Protein AF-A0A2V8DZA9-F1 (afdb_monomer_lite)

Sequence (124 aa):
EACGTSGQKVVLNGGLNLSVLDGWWAEAYDGLNGFAIGGGDTHTSTALHDLRDGEALLCALRDTVIPLYYERDRDGLPRKWIARMKRAIRTLGWRFSAARMVKDYVLNAYIPAAGGTSSDASRF

Foldseek 3Di:
DAAPVVQLVQLQVLDADEEALDHPNVVQDDPQQHHHQDDNDDDPDPVVVVVSSVVSSVCRVVVPVVCLVCDADPVRDSVSSSSNSVVNCVRRVVVSDPVVVVVCCVQPPVCVVVVNDNPDPPPD

Structure (mmCIF, N/CA/C/O backbone):
data_AF-A0A2V8DZA9-F1
#
_entry.id   AF-A0A2V8DZA9-F1
#
loop_
_atom_site.group_PDB
_atom_site.id
_atom_site.type_symbol
_atom_site.label_atom_id
_atom_site.label_alt_id
_atom_site.label_comp_id
_atom_site.label_asym_id
_atom_site.label_entity_id
_atom_site.label_seq_id
_atom_site.pdbx_PDB_ins_code
_atom_site.Cartn_x
_atom_site.Cartn_y
_atom_site.Cartn_z
_atom_site.occupancy
_atom_site.B_iso_or_equiv
_atom_site.auth_seq_id
_atom_site.auth_comp_id
_atom_site.auth_asym_id
_atom_site.auth_atom_id
_atom_site.pdbx_PDB_model_num
ATOM 1 N N . GLU A 1 1 ? 8.987 7.883 -4.603 1.00 45.41 1 GLU A N 1
ATOM 2 C CA . GLU A 1 1 ? 9.799 6.658 -4.795 1.00 45.41 1 GLU A CA 1
ATOM 3 C C . GLU A 1 1 ? 9.497 6.073 -6.172 1.00 45.41 1 GLU A C 1
ATOM 5 O O . GLU A 1 1 ? 8.335 5.987 -6.521 1.00 45.41 1 GLU A O 1
ATOM 10 N N . ALA A 1 2 ? 10.488 5.675 -6.979 1.00 49.38 2 ALA A N 1
ATOM 11 C CA . ALA A 1 2 ? 10.212 5.256 -8.363 1.00 49.38 2 ALA A CA 1
ATOM 12 C C . ALA A 1 2 ? 9.594 3.843 -8.513 1.00 49.38 2 ALA A C 1
ATOM 14 O O . ALA A 1 2 ? 8.879 3.608 -9.477 1.00 49.38 2 ALA A O 1
ATOM 15 N N . CYS A 1 3 ? 9.853 2.881 -7.609 1.00 58.59 3 CYS A N 1
ATOM 16 C CA . CYS A 1 3 ? 9.328 1.503 -7.764 1.00 58.59 3 CYS A CA 1
ATOM 17 C C . CYS A 1 3 ? 9.172 0.693 -6.457 1.00 58.59 3 CYS A C 1
ATOM 19 O O . CYS A 1 3 ? 8.387 -0.251 -6.432 1.00 58.59 3 CYS A O 1
ATOM 21 N N . GLY A 1 4 ? 9.863 1.040 -5.361 1.00 59.31 4 GLY A N 1
ATOM 22 C CA . GLY A 1 4 ? 9.576 0.496 -4.020 1.00 59.31 4 GLY A CA 1
ATOM 23 C C . GLY A 1 4 ? 9.391 -1.019 -3.925 1.00 59.31 4 GLY A C 1
ATOM 24 O O . GLY A 1 4 ? 8.400 -1.504 -3.385 1.00 59.31 4 GLY A O 1
ATOM 25 N N . THR A 1 5 ? 10.343 -1.796 -4.452 1.00 64.31 5 THR A N 1
ATOM 26 C CA . THR A 1 5 ? 10.244 -3.272 -4.517 1.00 64.31 5 THR A CA 1
ATOM 27 C C . THR A 1 5 ? 10.127 -3.960 -3.151 1.00 64.31 5 THR A C 1
ATOM 29 O O . THR A 1 5 ? 9.597 -5.067 -3.048 1.00 64.31 5 THR A O 1
ATOM 32 N N . SER A 1 6 ? 10.586 -3.321 -2.071 1.00 63.69 6 SER A N 1
ATOM 33 C CA . SER A 1 6 ? 10.407 -3.810 -0.698 1.00 63.69 6 SER A CA 1
ATOM 34 C C . SER A 1 6 ? 8.925 -3.880 -0.312 1.00 63.69 6 SER A C 1
ATOM 36 O O . SER A 1 6 ? 8.494 -4.885 0.256 1.00 63.69 6 SER A O 1
ATOM 38 N N . GLY A 1 7 ? 8.130 -2.882 -0.711 1.00 63.03 7 GLY A N 1
ATOM 39 C CA . GLY A 1 7 ? 6.679 -2.845 -0.512 1.00 63.03 7 GLY A CA 1
ATOM 40 C C . GLY A 1 7 ? 5.922 -3.919 -1.301 1.00 63.03 7 GLY A C 1
ATOM 41 O O . GLY A 1 7 ? 4.806 -4.282 -0.937 1.00 63.03 7 GLY A O 1
ATOM 42 N N . GLN A 1 8 ? 6.534 -4.495 -2.339 1.00 75.38 8 GLN A N 1
ATOM 43 C CA . GLN A 1 8 ? 5.953 -5.597 -3.115 1.00 75.38 8 GLN A CA 1
ATOM 44 C C . GLN A 1 8 ? 6.133 -6.947 -2.399 1.00 75.38 8 GLN A C 1
ATOM 46 O O . GLN A 1 8 ? 5.239 -7.794 -2.430 1.00 75.38 8 GLN A O 1
ATOM 51 N N . LYS A 1 9 ? 7.253 -7.140 -1.684 1.00 78.81 9 LYS A N 1
ATOM 52 C CA . LYS A 1 9 ? 7.534 -8.378 -0.929 1.00 78.81 9 LYS A CA 1
ATOM 53 C C . LYS A 1 9 ? 6.554 -8.592 0.222 1.00 78.81 9 LYS A C 1
ATOM 55 O O . LYS A 1 9 ? 6.173 -9.729 0.506 1.00 78.81 9 LYS A O 1
ATOM 60 N N . VAL A 1 10 ? 6.145 -7.508 0.885 1.00 82.12 10 VAL A N 1
ATOM 61 C CA . VAL A 1 10 ? 5.264 -7.589 2.058 1.00 82.12 10 VAL A CA 1
ATOM 62 C C . VAL A 1 10 ? 3.885 -8.147 1.696 1.00 82.12 10 VAL A C 1
ATOM 64 O O . VAL A 1 10 ? 3.293 -8.881 2.484 1.00 82.12 10 VAL A O 1
ATOM 67 N N . VAL A 1 11 ? 3.413 -7.883 0.472 1.00 84.81 11 VAL A N 1
ATOM 68 C CA . VAL A 1 11 ? 2.068 -8.265 0.033 1.00 84.81 11 VAL A CA 1
ATOM 69 C C . VAL A 1 11 ? 1.889 -9.778 0.000 1.00 84.81 11 VAL A C 1
ATOM 71 O O . VAL A 1 11 ? 0.891 -10.289 0.503 1.00 84.81 11 VAL A O 1
ATOM 74 N N . LEU A 1 12 ? 2.867 -10.514 -0.537 1.00 83.69 12 LEU A N 1
ATOM 75 C CA . LEU A 1 12 ? 2.801 -11.979 -0.611 1.00 83.69 12 LEU A CA 1
ATOM 76 C C . LEU A 1 12 ? 2.859 -12.648 0.770 1.00 83.69 12 LEU A C 1
ATOM 78 O O . LEU A 1 12 ? 2.431 -13.788 0.911 1.00 83.69 12 LEU A O 1
ATOM 82 N N . ASN A 1 13 ? 3.325 -11.925 1.791 1.00 86.75 13 ASN A N 1
ATOM 83 C CA . ASN A 1 13 ? 3.356 -12.375 3.181 1.00 86.75 13 ASN A CA 1
ATOM 84 C C . ASN A 1 13 ? 2.115 -11.927 3.979 1.00 86.75 13 ASN A C 1
ATOM 86 O O . ASN A 1 13 ? 2.090 -12.042 5.201 1.00 86.75 13 ASN A O 1
ATOM 90 N N . GLY A 1 14 ? 1.086 -11.394 3.308 1.00 86.94 14 GLY A N 1
ATOM 91 C CA . GLY A 1 14 ? -0.136 -10.903 3.952 1.00 86.94 14 GLY A CA 1
ATOM 92 C C . GLY A 1 14 ? 0.019 -9.547 4.645 1.00 86.94 14 GLY A C 1
ATOM 93 O O . GLY A 1 14 ? -0.896 -9.106 5.338 1.00 86.94 14 GLY A O 1
ATOM 94 N N . GLY A 1 15 ? 1.143 -8.855 4.459 1.00 90.81 15 GLY A N 1
ATOM 95 C CA . GLY A 1 15 ? 1.286 -7.482 4.922 1.00 90.81 15 GLY A CA 1
ATOM 96 C C . GLY A 1 15 ? 0.471 -6.510 4.074 1.00 90.81 15 GLY A C 1
ATOM 97 O O . GLY A 1 15 ? 0.301 -6.692 2.867 1.00 90.81 15 GLY A O 1
ATOM 98 N N . LEU A 1 16 ? -0.023 -5.456 4.719 1.00 92.88 16 LEU A N 1
ATOM 99 C CA . LEU A 1 16 ? -0.720 -4.351 4.070 1.00 92.88 16 LEU A CA 1
ATOM 100 C C . LEU A 1 16 ? 0.176 -3.118 4.084 1.00 92.88 16 LEU A C 1
ATOM 102 O O . LEU A 1 16 ? 0.701 -2.752 5.133 1.00 92.88 16 LEU A O 1
ATOM 106 N N . ASN A 1 17 ? 0.320 -2.467 2.931 1.00 92.75 17 ASN A N 1
ATOM 107 C CA . ASN A 1 17 ? 1.042 -1.202 2.838 1.00 92.75 17 ASN A CA 1
ATOM 108 C C . ASN A 1 17 ? 0.206 -0.062 3.434 1.00 92.75 17 ASN A C 1
ATOM 110 O O . ASN A 1 17 ? -1.011 -0.039 3.258 1.00 92.75 17 ASN A O 1
ATOM 114 N N . LEU A 1 18 ? 0.865 0.882 4.103 1.00 92.88 18 LEU A N 1
ATOM 115 C CA . LEU A 1 18 ? 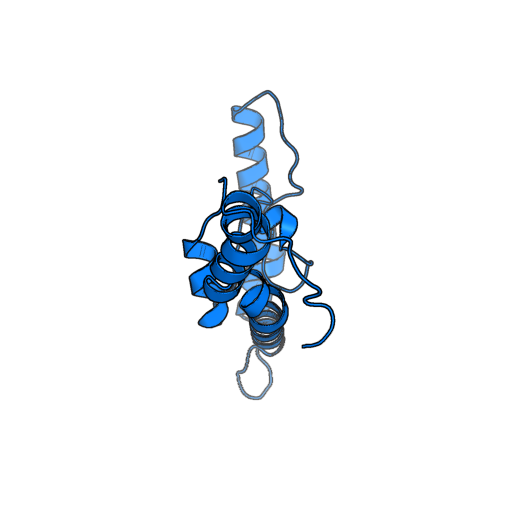0.353 2.205 4.462 1.00 92.88 18 LEU A CA 1
ATOM 116 C C . LEU A 1 18 ? 1.374 3.208 3.928 1.00 92.88 18 LEU A C 1
ATOM 118 O O . LEU A 1 18 ? 2.485 3.274 4.444 1.00 92.88 18 LEU A O 1
ATOM 122 N N . SER A 1 19 ? 1.028 3.915 2.857 1.00 90.19 19 SER A N 1
ATOM 123 C CA . SER A 1 19 ? 1.968 4.786 2.147 1.00 90.19 19 SER A CA 1
ATOM 124 C C . SER A 1 19 ? 1.245 5.954 1.489 1.00 90.19 19 SER A C 1
ATOM 126 O O . SER A 1 19 ? 0.056 5.862 1.187 1.00 90.19 19 SER A O 1
ATOM 128 N N . VAL A 1 20 ? 1.977 7.032 1.223 1.00 87.44 20 VAL A N 1
ATOM 129 C CA . VAL A 1 20 ? 1.550 8.088 0.296 1.00 87.44 20 VAL A CA 1
ATOM 130 C C . VAL A 1 20 ? 1.349 7.519 -1.113 1.00 87.44 20 VAL A C 1
ATOM 132 O O . VAL A 1 20 ? 1.969 6.512 -1.479 1.00 87.44 20 VAL A O 1
ATOM 135 N N . LEU A 1 21 ? 0.469 8.150 -1.894 1.00 84.12 21 LEU A N 1
ATOM 136 C CA . LEU A 1 21 ? 0.179 7.790 -3.287 1.00 84.12 21 LEU A CA 1
ATOM 137 C C . LEU A 1 21 ? 1.281 8.295 -4.225 1.00 84.12 21 LEU A C 1
ATOM 139 O O . LEU A 1 21 ? 1.068 9.195 -5.029 1.00 84.12 21 LEU A O 1
ATOM 143 N N . ASP A 1 22 ? 2.459 7.691 -4.114 1.00 79.50 22 ASP A N 1
ATOM 144 C CA . ASP A 1 22 ? 3.608 7.979 -4.967 1.00 79.50 22 ASP A CA 1
ATOM 145 C C . ASP A 1 22 ? 4.174 6.681 -5.572 1.00 79.50 22 ASP A C 1
ATOM 147 O O . ASP A 1 22 ? 4.032 5.585 -5.014 1.00 79.50 22 ASP A O 1
ATOM 151 N N . GLY A 1 23 ? 4.793 6.798 -6.746 1.00 81.81 23 GLY A N 1
ATOM 152 C CA . GLY A 1 23 ? 5.383 5.687 -7.486 1.00 81.81 23 GLY A CA 1
ATOM 153 C C . GLY A 1 23 ? 4.411 4.550 -7.786 1.00 81.81 23 GLY A C 1
ATOM 154 O O . GLY A 1 23 ? 3.257 4.754 -8.158 1.00 81.81 23 GLY A O 1
ATOM 155 N N . TRP A 1 24 ? 4.881 3.318 -7.567 1.00 83.00 24 TRP A N 1
ATOM 156 C CA . TRP A 1 24 ? 4.100 2.108 -7.827 1.00 83.00 24 TRP A CA 1
ATOM 157 C C . TRP A 1 24 ? 2.802 2.048 -7.013 1.00 83.00 24 TRP A C 1
ATOM 159 O O . TRP A 1 24 ? 1.834 1.436 -7.461 1.00 83.00 24 TRP A O 1
ATOM 169 N N . TRP A 1 25 ? 2.767 2.661 -5.823 1.00 85.62 25 TRP A N 1
ATOM 170 C CA . TRP A 1 25 ? 1.593 2.605 -4.957 1.00 85.62 25 TRP A CA 1
ATOM 171 C C . TRP A 1 25 ? 0.441 3.439 -5.517 1.00 85.62 25 TRP A C 1
ATOM 173 O O . TRP A 1 25 ? -0.702 2.987 -5.462 1.00 85.62 25 TRP A O 1
ATOM 183 N N . ALA A 1 26 ? 0.737 4.579 -6.152 1.00 83.25 26 ALA A N 1
ATOM 184 C CA . ALA A 1 26 ? -0.255 5.380 -6.871 1.00 83.25 26 ALA A CA 1
ATOM 185 C C . ALA A 1 26 ? -0.948 4.581 -7.992 1.00 83.25 26 ALA A C 1
ATOM 187 O O . ALA A 1 26 ? -2.150 4.711 -8.202 1.00 83.25 26 ALA A O 1
ATOM 188 N N . GLU A 1 27 ? -0.212 3.703 -8.680 1.00 81.75 27 GLU A N 1
ATOM 189 C CA . GLU A 1 27 ? -0.746 2.862 -9.763 1.00 81.75 27 GLU A CA 1
ATOM 190 C C . GLU A 1 27 ? -1.437 1.577 -9.279 1.00 81.75 27 GLU A C 1
ATOM 192 O O . GLU A 1 27 ? -2.192 0.930 -10.020 1.00 81.75 27 GLU A O 1
ATOM 197 N N . ALA A 1 28 ? -1.088 1.131 -8.074 1.00 85.50 28 ALA A N 1
ATOM 198 C CA . ALA A 1 28 ? -1.457 -0.168 -7.533 1.00 85.50 28 ALA A CA 1
ATOM 199 C C . ALA A 1 28 ? -2.633 -0.103 -6.559 1.00 85.50 28 ALA A C 1
ATOM 201 O O . ALA A 1 28 ? -3.349 -1.098 -6.412 1.00 85.50 28 ALA A O 1
ATOM 202 N N . TYR A 1 29 ? -2.813 1.024 -5.872 1.00 90.81 29 TYR A N 1
ATOM 203 C CA . TYR A 1 29 ? -3.826 1.184 -4.842 1.00 90.81 29 TYR A CA 1
ATOM 204 C C . TYR A 1 29 ? -5.245 1.182 -5.427 1.00 90.81 29 TYR A C 1
ATOM 206 O O . TYR A 1 29 ? -5.537 1.894 -6.382 1.00 90.81 29 TYR A O 1
ATOM 214 N N . ASP A 1 30 ? -6.145 0.386 -4.841 1.00 91.44 30 ASP A N 1
ATOM 215 C CA . ASP A 1 30 ? -7.536 0.245 -5.305 1.00 91.44 30 ASP A CA 1
ATOM 216 C C . ASP A 1 30 ? -8.588 0.614 -4.245 1.00 91.44 30 ASP A C 1
ATOM 218 O O . ASP A 1 30 ? -9.762 0.262 -4.372 1.00 91.44 30 ASP A O 1
ATOM 222 N N . GLY A 1 31 ? -8.171 1.270 -3.157 1.00 91.25 31 GLY A N 1
ATOM 223 C CA . GLY A 1 31 ? -9.046 1.602 -2.028 1.00 91.25 31 GLY A CA 1
ATOM 224 C C . GLY A 1 31 ? -9.202 0.478 -0.999 1.00 91.25 31 GLY A C 1
ATOM 225 O O . GLY A 1 31 ? -9.621 0.718 0.134 1.00 91.25 31 GLY A O 1
ATOM 226 N N . LEU A 1 32 ? -8.869 -0.765 -1.353 1.00 93.31 32 LEU A N 1
ATOM 227 C CA . LEU A 1 32 ? -9.199 -1.953 -0.562 1.00 93.31 32 LEU A CA 1
ATOM 228 C C . LEU A 1 32 ? -8.035 -2.954 -0.442 1.00 93.31 32 LEU A C 1
ATOM 230 O O . LEU A 1 32 ? -8.192 -3.984 0.209 1.00 93.31 32 LEU A O 1
ATOM 234 N N . ASN A 1 33 ? -6.880 -2.683 -1.042 1.00 92.69 33 ASN A N 1
ATOM 235 C CA . ASN A 1 33 ? -5.690 -3.542 -1.039 1.00 92.69 33 ASN A CA 1
ATOM 236 C C . ASN A 1 33 ? -4.521 -2.999 -0.190 1.00 92.69 33 ASN A C 1
ATOM 238 O O . ASN 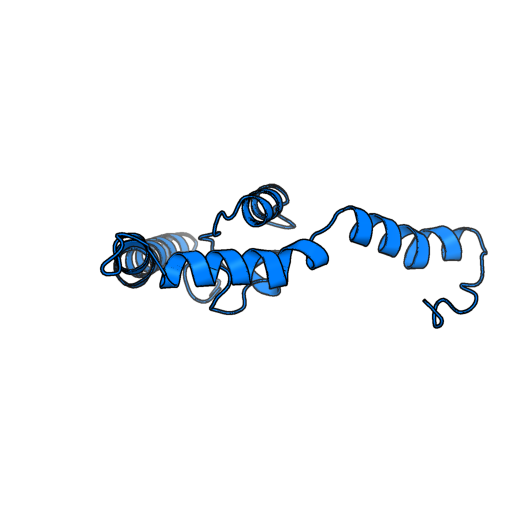A 1 33 ? -3.417 -3.534 -0.247 1.00 92.69 33 ASN A O 1
ATOM 242 N N . GLY A 1 34 ? -4.759 -1.958 0.608 1.00 93.69 34 GLY A N 1
ATOM 243 C CA . GLY A 1 34 ? -3.781 -1.308 1.487 1.00 93.69 34 GLY A CA 1
ATOM 244 C C . GLY A 1 34 ? -4.278 0.073 1.904 1.00 93.69 34 GLY A C 1
ATOM 245 O O . GLY A 1 34 ? -5.443 0.390 1.711 1.00 93.69 34 GLY A O 1
ATOM 246 N N . PHE A 1 35 ? -3.472 0.902 2.534 1.00 94.62 35 PHE A N 1
ATOM 247 C CA . PHE A 1 35 ? -3.893 2.204 3.044 1.00 94.62 35 PHE A CA 1
ATOM 248 C C . PHE A 1 35 ? -3.115 3.310 2.335 1.00 94.62 35 PHE A C 1
ATOM 250 O O . PHE A 1 35 ? -1.917 3.173 2.079 1.00 94.62 35 PHE A O 1
ATOM 257 N N . ALA A 1 36 ? -3.814 4.390 2.012 1.00 92.81 36 ALA A N 1
ATOM 258 C CA . ALA A 1 36 ? -3.225 5.584 1.432 1.00 92.81 36 ALA A CA 1
ATOM 259 C C . ALA A 1 36 ? -3.121 6.679 2.495 1.00 92.81 36 ALA A C 1
ATOM 261 O O . ALA A 1 36 ? -4.043 6.855 3.295 1.00 92.81 36 ALA A O 1
ATOM 262 N N . ILE A 1 37 ? -2.001 7.394 2.493 1.00 90.44 37 ILE A N 1
ATOM 263 C CA . ILE A 1 37 ? -1.808 8.624 3.258 1.00 90.44 37 ILE A CA 1
ATOM 264 C C . ILE A 1 37 ? -2.082 9.787 2.304 1.00 90.44 37 ILE A C 1
ATOM 266 O O . ILE A 1 37 ? -1.390 9.934 1.297 1.00 90.44 37 ILE A O 1
ATOM 270 N N . GLY A 1 38 ? -3.099 10.588 2.618 1.00 85.00 38 GLY A N 1
ATOM 271 C CA . GLY A 1 38 ? -3.470 11.762 1.826 1.00 85.00 38 GLY A CA 1
ATOM 272 C C . GLY A 1 38 ? -4.052 11.435 0.444 1.00 85.00 38 GLY A C 1
ATOM 273 O O . GLY A 1 38 ? -4.355 10.284 0.125 1.00 85.00 38 GLY A O 1
ATOM 274 N N . GLY A 1 39 ? -4.248 12.485 -0.362 1.00 76.88 39 GLY A N 1
ATOM 275 C CA . GLY A 1 39 ? -4.825 12.414 -1.713 1.00 76.88 39 GLY A CA 1
ATOM 276 C C .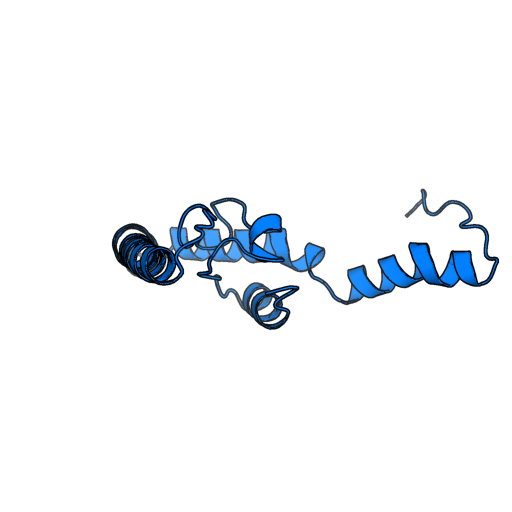 GLY A 1 39 ? -3.809 12.431 -2.861 1.00 76.88 39 GLY A C 1
ATOM 277 O O . GLY A 1 39 ? -4.215 12.332 -4.013 1.00 76.88 39 GLY A O 1
ATOM 278 N N . GLY A 1 40 ? -2.508 12.542 -2.565 1.00 71.00 40 GLY A N 1
ATOM 279 C CA . GLY A 1 40 ? -1.461 12.723 -3.581 1.00 71.00 40 GLY A CA 1
ATOM 280 C C . GLY A 1 40 ? -1.271 14.176 -4.043 1.00 71.00 40 GLY A C 1
ATOM 281 O O . GLY A 1 40 ? -0.688 14.409 -5.098 1.00 71.00 40 GLY A O 1
ATOM 282 N N . ASP A 1 41 ? -1.762 15.155 -3.279 1.00 69.62 41 ASP A N 1
ATOM 283 C CA . ASP A 1 41 ? -1.620 16.576 -3.604 1.00 69.62 41 ASP A CA 1
ATOM 284 C C . ASP A 1 41 ? -0.187 17.069 -3.365 1.00 69.62 41 ASP A C 1
ATOM 286 O O . ASP A 1 41 ? 0.278 17.133 -2.231 1.00 69.62 41 ASP A O 1
ATOM 290 N N . THR A 1 42 ? 0.498 17.510 -4.419 1.00 65.56 42 THR A N 1
ATOM 291 C CA . THR A 1 42 ? 1.812 18.162 -4.302 1.00 65.56 42 THR A CA 1
ATOM 292 C C . THR A 1 42 ? 1.686 19.675 -4.147 1.00 65.56 42 THR A C 1
ATOM 294 O O . THR A 1 42 ? 0.947 20.326 -4.889 1.00 65.56 42 THR A O 1
ATOM 297 N N . HIS A 1 43 ? 2.459 20.263 -3.229 1.00 64.88 43 HIS A N 1
ATOM 298 C CA . HIS A 1 43 ? 2.526 21.713 -3.032 1.00 64.88 43 HIS A CA 1
ATOM 299 C C . HIS A 1 43 ? 3.952 22.249 -3.201 1.00 64.88 43 HIS A C 1
ATOM 301 O O . HIS A 1 43 ? 4.926 21.546 -2.951 1.00 64.88 43 HIS A O 1
ATOM 307 N N . THR A 1 44 ? 4.084 23.515 -3.604 1.00 69.25 44 THR A N 1
ATOM 308 C CA . THR A 1 44 ? 5.388 24.166 -3.831 1.00 69.25 44 THR A CA 1
ATOM 309 C C . THR A 1 44 ? 6.135 24.509 -2.541 1.00 69.25 44 THR A C 1
ATOM 311 O O . THR A 1 44 ? 7.348 24.692 -2.573 1.00 69.25 44 THR A O 1
ATOM 314 N N . SER A 1 45 ? 5.435 24.590 -1.406 1.00 82.94 45 SER A N 1
ATOM 315 C CA . SER A 1 45 ? 6.044 24.794 -0.087 1.00 82.94 45 SER A CA 1
ATOM 316 C C . SER A 1 45 ? 6.216 23.463 0.639 1.00 82.94 45 SER A C 1
ATOM 318 O O . SER A 1 45 ? 5.230 22.845 1.043 1.00 82.94 45 SER A O 1
ATOM 320 N N . THR A 1 46 ? 7.468 23.065 0.862 1.00 80.56 46 THR A N 1
ATOM 321 C CA . THR A 1 46 ? 7.828 21.839 1.591 1.00 80.56 46 THR A CA 1
ATOM 322 C C . THR A 1 46 ? 7.246 21.816 3.005 1.00 80.56 46 THR A C 1
ATOM 324 O O . THR A 1 46 ? 6.678 20.814 3.414 1.00 80.56 46 THR A O 1
ATOM 327 N N . ALA A 1 47 ? 7.287 22.943 3.726 1.00 84.62 47 ALA A N 1
ATOM 328 C CA . ALA A 1 47 ? 6.781 23.014 5.100 1.00 84.62 47 ALA A CA 1
ATOM 329 C C . ALA A 1 47 ? 5.261 22.788 5.194 1.00 84.62 47 ALA A C 1
ATOM 331 O O . ALA A 1 47 ? 4.773 22.201 6.158 1.00 84.62 47 ALA A O 1
ATOM 332 N N . LEU A 1 48 ? 4.502 23.243 4.189 1.00 82.31 48 LEU A N 1
ATOM 333 C CA . LEU A 1 48 ? 3.061 22.981 4.121 1.00 82.31 48 LEU A CA 1
ATOM 334 C C . LEU A 1 48 ? 2.760 21.535 3.721 1.00 82.31 48 LEU A C 1
ATOM 336 O O . LEU A 1 48 ? 1.748 20.992 4.156 1.00 82.31 48 LEU A O 1
ATOM 340 N N . HIS A 1 49 ? 3.618 20.929 2.901 1.00 82.31 49 HIS A N 1
ATOM 341 C CA . HIS A 1 49 ? 3.491 19.530 2.509 1.00 82.31 49 HIS A CA 1
ATOM 342 C C . HIS A 1 49 ? 3.702 18.607 3.717 1.00 82.31 49 HIS A C 1
ATOM 344 O O . HIS A 1 49 ? 2.815 17.818 4.024 1.00 82.31 49 HIS A O 1
ATOM 350 N N . ASP A 1 50 ? 4.780 18.812 4.481 1.00 84.75 50 ASP A N 1
ATOM 351 C CA . ASP A 1 50 ? 5.091 18.010 5.674 1.00 84.75 50 ASP A CA 1
ATOM 352 C C . ASP A 1 50 ? 3.972 18.061 6.726 1.00 84.75 50 ASP A C 1
ATOM 354 O O . ASP A 1 50 ? 3.597 17.037 7.301 1.00 84.75 50 ASP A O 1
ATOM 358 N N . LEU A 1 51 ? 3.406 19.249 6.974 1.00 87.81 51 LEU A N 1
ATOM 359 C CA . LEU A 1 51 ? 2.318 19.410 7.942 1.00 87.81 51 LEU A CA 1
ATOM 360 C C . LEU A 1 51 ? 1.059 18.646 7.508 1.00 87.81 51 LEU A C 1
ATOM 362 O O . LEU A 1 51 ? 0.450 17.946 8.318 1.00 87.81 51 LEU A O 1
ATOM 366 N N . ARG A 1 52 ? 0.695 18.736 6.224 1.00 86.31 52 ARG A N 1
ATOM 367 C CA . ARG A 1 52 ? -0.469 18.035 5.664 1.00 86.31 52 ARG A CA 1
ATOM 368 C C . ARG A 1 52 ? -0.277 16.526 5.632 1.00 86.31 52 ARG A C 1
ATOM 370 O O . ARG A 1 52 ? -1.207 15.803 5.979 1.00 86.31 52 ARG A O 1
ATOM 377 N N . ASP A 1 53 ? 0.909 16.052 5.267 1.00 86.62 53 ASP A N 1
ATOM 378 C CA . ASP A 1 53 ? 1.229 14.623 5.269 1.00 86.62 53 ASP A CA 1
ATOM 379 C C . ASP A 1 53 ? 1.175 14.048 6.687 1.00 86.62 53 ASP A C 1
ATOM 381 O O . ASP A 1 53 ? 0.641 12.956 6.899 1.00 86.62 53 ASP A O 1
ATOM 385 N N . GLY A 1 54 ? 1.646 14.812 7.678 1.00 89.88 54 GLY A N 1
ATOM 386 C CA . GLY A 1 54 ? 1.524 14.464 9.092 1.00 89.88 54 GLY A CA 1
ATOM 387 C C . GLY A 1 54 ? 0.068 14.336 9.546 1.00 89.88 54 GLY A C 1
ATOM 388 O O . GLY A 1 54 ? -0.310 13.327 10.147 1.00 89.88 54 GLY A O 1
ATOM 389 N N . GLU A 1 55 ? -0.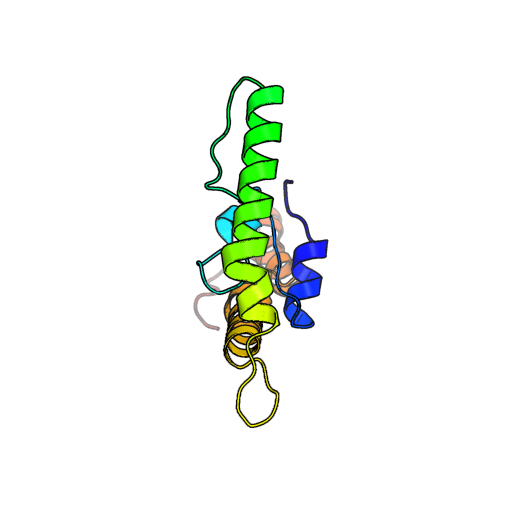774 15.322 9.229 1.00 92.31 55 GLU A N 1
ATOM 390 C CA . GLU A 1 55 ? -2.211 15.271 9.527 1.00 92.31 55 GLU A CA 1
ATOM 391 C C . GLU A 1 55 ? -2.897 14.096 8.819 1.00 92.31 55 GLU A C 1
ATOM 393 O O . GLU A 1 55 ? -3.638 13.336 9.445 1.00 92.31 55 GLU A O 1
ATOM 398 N N . ALA A 1 56 ? -2.603 13.892 7.535 1.00 91.88 56 ALA A N 1
ATOM 399 C CA . ALA A 1 56 ? -3.169 12.811 6.742 1.00 91.88 56 ALA A CA 1
ATOM 400 C C . ALA A 1 56 ? -2.777 11.430 7.285 1.00 91.88 56 ALA A C 1
ATOM 402 O O . ALA A 1 56 ? -3.617 10.527 7.334 1.00 91.88 56 ALA A O 1
ATOM 403 N N . LEU A 1 57 ? -1.531 11.263 7.737 1.00 93.81 57 LEU A N 1
ATOM 404 C CA . LEU A 1 57 ? -1.068 10.033 8.375 1.00 93.81 57 LEU A CA 1
ATOM 405 C C . LEU A 1 57 ? -1.831 9.775 9.676 1.00 93.81 57 LEU A C 1
ATOM 407 O O . LEU A 1 57 ? -2.299 8.657 9.905 1.00 93.81 57 LEU A O 1
ATOM 411 N N . LEU A 1 58 ? -1.986 10.798 10.518 1.00 95.00 58 LEU A N 1
ATOM 412 C CA . LEU A 1 58 ? -2.712 10.673 11.780 1.00 95.00 58 LEU A CA 1
ATOM 413 C C . LEU A 1 58 ? -4.185 10.321 11.559 1.00 95.00 58 LEU A C 1
ATOM 415 O O . LEU A 1 58 ? -4.695 9.443 12.256 1.00 95.00 58 LEU A O 1
ATOM 419 N N . CYS A 1 59 ? -4.847 10.943 10.583 1.00 94.81 59 CYS A N 1
ATOM 420 C CA . CYS A 1 59 ? -6.220 10.608 10.202 1.00 94.81 59 CYS A CA 1
ATOM 421 C C . CYS A 1 59 ? -6.319 9.170 9.673 1.00 94.81 59 CYS A C 1
ATOM 423 O O . CYS A 1 59 ? -7.135 8.387 10.157 1.00 94.81 59 CYS A O 1
ATOM 425 N N . ALA A 1 60 ? -5.439 8.765 8.749 1.00 94.31 60 ALA A N 1
ATOM 426 C CA . ALA A 1 60 ? -5.427 7.402 8.214 1.00 94.31 60 ALA A CA 1
ATOM 427 C C . ALA A 1 60 ? -5.237 6.353 9.324 1.00 94.31 60 ALA A C 1
ATOM 429 O O . ALA A 1 60 ? -5.933 5.331 9.349 1.00 94.31 60 ALA A O 1
ATOM 430 N N . LEU A 1 61 ? -4.335 6.614 10.275 1.00 95.56 61 LEU A N 1
ATOM 431 C CA . LEU A 1 61 ? -4.107 5.740 11.421 1.00 95.56 61 LEU A CA 1
ATOM 432 C C . LEU A 1 61 ? -5.324 5.677 12.343 1.00 95.56 61 LEU A C 1
ATOM 434 O O . LEU A 1 61 ? -5.820 4.585 12.621 1.00 95.56 61 LEU A O 1
ATOM 438 N N . ARG A 1 62 ? -5.794 6.835 12.809 1.00 96.56 62 ARG A N 1
ATOM 439 C CA . ARG A 1 62 ? -6.856 6.954 13.811 1.00 96.56 62 ARG A CA 1
ATOM 440 C C . ARG A 1 62 ? -8.191 6.432 13.305 1.00 96.56 62 ARG A C 1
ATOM 442 O O . ARG A 1 62 ? -8.849 5.680 14.017 1.00 96.56 62 ARG A O 1
ATOM 449 N N . ASP A 1 63 ? -8.567 6.815 12.093 1.00 95.38 63 ASP A N 1
ATOM 450 C CA . ASP A 1 63 ? -9.936 6.639 11.616 1.00 95.38 63 ASP A CA 1
ATOM 451 C C . ASP A 1 63 ? -10.093 5.347 10.812 1.00 95.38 63 ASP A C 1
ATOM 453 O O . ASP A 1 63 ? -11.193 4.809 10.706 1.00 95.38 63 ASP A O 1
ATOM 457 N N . THR A 1 64 ? -8.994 4.818 10.257 1.00 93.88 64 THR A N 1
ATOM 458 C CA . THR A 1 64 ? -9.043 3.650 9.367 1.00 93.88 64 THR A CA 1
ATOM 459 C C . THR A 1 64 ? -8.191 2.483 9.862 1.00 93.88 64 THR A C 1
ATOM 461 O O . THR A 1 64 ? -8.725 1.397 10.087 1.00 93.88 64 THR A O 1
ATOM 464 N N . VAL A 1 65 ? -6.875 2.658 10.027 1.00 95.94 65 VAL A N 1
ATOM 465 C CA . VAL A 1 65 ? -5.955 1.532 10.287 1.00 95.94 65 VAL A CA 1
ATOM 466 C C . VAL A 1 65 ? -6.180 0.931 11.671 1.00 95.94 65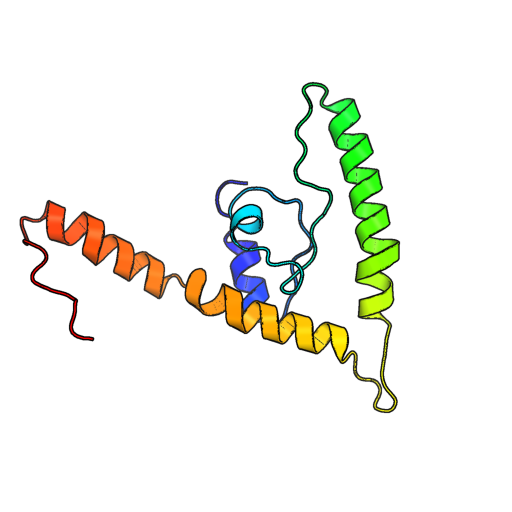 VAL A C 1
ATOM 468 O O . VAL A 1 65 ? -6.374 -0.277 11.773 1.00 95.94 65 VAL A O 1
ATOM 471 N N . ILE A 1 66 ? -6.170 1.750 12.726 1.00 96.44 66 ILE A N 1
ATOM 472 C CA . ILE A 1 66 ? -6.287 1.289 14.116 1.00 96.44 66 ILE A CA 1
ATOM 473 C C . ILE A 1 66 ? -7.646 0.608 14.355 1.00 96.44 66 ILE A C 1
ATOM 475 O O . ILE A 1 66 ? -7.637 -0.538 14.811 1.00 96.44 66 ILE A O 1
ATOM 479 N N . PRO A 1 67 ? -8.805 1.205 14.002 1.00 96.56 67 PRO A N 1
ATOM 480 C CA . PRO A 1 67 ? -10.097 0.552 14.201 1.00 96.56 67 PRO A CA 1
ATOM 481 C C . PRO A 1 67 ? -10.188 -0.779 13.454 1.00 96.56 67 PRO A C 1
ATOM 483 O O . PRO A 1 67 ? -10.560 -1.793 14.039 1.00 96.56 67 PRO A O 1
ATOM 486 N N . LEU A 1 68 ? -9.765 -0.815 12.187 1.00 95.31 68 LEU A N 1
ATOM 487 C CA . LEU A 1 68 ? -9.815 -2.024 11.362 1.00 95.31 68 LEU A CA 1
ATOM 488 C C . LEU A 1 68 ? -8.839 -3.101 11.862 1.00 95.31 68 LEU A C 1
ATOM 490 O O . LEU A 1 68 ? -9.133 -4.293 11.757 1.00 95.31 68 LEU A O 1
ATOM 494 N N . TYR A 1 69 ? -7.699 -2.694 12.432 1.00 94.50 69 TYR A N 1
ATOM 495 C CA . TYR A 1 69 ? -6.728 -3.595 13.043 1.00 94.50 69 TYR A CA 1
ATOM 496 C C . TYR A 1 69 ? -7.179 -4.148 14.389 1.00 94.50 69 TYR A C 1
ATOM 498 O O . TYR A 1 69 ? -6.711 -5.228 14.724 1.00 94.50 69 TYR A O 1
ATOM 506 N N . TYR A 1 70 ? -8.052 -3.486 15.156 1.00 96.50 70 TYR A N 1
ATOM 507 C CA . TYR A 1 70 ? -8.534 -3.973 16.464 1.00 96.50 70 TYR A CA 1
ATOM 508 C C . TYR A 1 70 ? -9.954 -4.546 16.441 1.00 96.50 70 TYR A C 1
ATOM 510 O O . TYR A 1 70 ? -10.318 -5.287 17.350 1.00 96.50 70 TYR A O 1
ATOM 518 N N . GLU A 1 71 ? -10.735 -4.303 15.389 1.00 96.06 71 GLU A N 1
ATOM 519 C CA . GLU A 1 71 ? -12.037 -4.943 15.205 1.00 96.06 71 GLU A CA 1
ATOM 520 C C . GLU A 1 71 ? -11.865 -6.469 15.090 1.00 96.06 71 GLU A C 1
ATOM 522 O O . GLU A 1 71 ? -11.105 -6.973 14.254 1.00 96.06 71 GLU A O 1
ATOM 527 N N . ARG A 1 72 ? -12.538 -7.223 15.963 1.00 97.06 72 ARG A N 1
ATOM 528 C CA . ARG A 1 72 ? -12.537 -8.692 15.994 1.00 97.06 72 ARG A CA 1
ATOM 529 C C . ARG A 1 72 ? -13.968 -9.204 16.003 1.00 97.06 72 ARG A C 1
ATOM 531 O O . ARG A 1 72 ? -14.846 -8.578 16.590 1.00 97.06 72 ARG A O 1
ATOM 538 N N . ASP A 1 73 ? -14.194 -10.335 15.347 1.00 94.56 73 ASP A N 1
ATOM 539 C CA . ASP A 1 73 ? -15.461 -11.052 15.454 1.00 94.56 73 ASP A CA 1
ATOM 540 C C . ASP A 1 73 ? -15.531 -11.895 16.741 1.00 94.56 73 ASP A C 1
ATOM 542 O O . ASP A 1 73 ? -14.615 -11.897 17.565 1.00 94.56 73 ASP A O 1
ATOM 546 N N . ARG A 1 74 ? -16.630 -12.641 16.899 1.00 95.25 74 ARG A N 1
ATOM 547 C CA . ARG A 1 74 ? -16.855 -13.562 18.027 1.00 95.25 74 ARG A CA 1
ATOM 548 C C . ARG A 1 74 ? -15.773 -14.637 18.193 1.00 95.25 74 ARG A C 1
ATOM 550 O O . ARG A 1 74 ? -15.609 -15.143 19.295 1.00 95.25 74 ARG A O 1
ATOM 557 N N . ASP A 1 75 ? -15.059 -14.971 17.118 1.00 95.44 75 ASP A N 1
ATOM 558 C CA . ASP A 1 75 ? -14.000 -15.983 17.103 1.00 95.44 75 ASP A CA 1
ATOM 559 C C . ASP A 1 75 ? -12.615 -15.346 17.344 1.00 95.44 75 ASP A C 1
ATOM 561 O O . ASP A 1 75 ? -11.591 -16.024 17.279 1.00 95.44 75 ASP A O 1
ATOM 565 N N . GLY A 1 76 ? -12.556 -14.032 17.597 1.00 94.94 76 GLY A N 1
ATOM 566 C CA . GLY A 1 76 ? -11.310 -13.301 17.808 1.00 94.94 76 GLY A CA 1
ATOM 567 C C . GLY A 1 76 ? -10.536 -13.016 16.518 1.00 94.94 76 GLY A C 1
ATOM 568 O O . GLY A 1 76 ? -9.332 -12.760 16.577 1.00 94.94 76 GLY A O 1
ATOM 569 N N . LEU A 1 77 ? -11.189 -13.038 15.349 1.00 95.94 77 LEU A N 1
ATOM 570 C CA . LEU A 1 77 ? -10.543 -12.839 14.049 1.00 95.94 77 LEU A CA 1
ATOM 571 C C . LEU A 1 77 ? -10.829 -11.453 13.448 1.00 95.94 77 LEU A C 1
ATOM 573 O O . LEU A 1 77 ? -11.986 -11.027 13.379 1.00 95.94 77 LEU A O 1
ATOM 577 N N . PRO A 1 78 ? -9.810 -10.754 12.910 1.00 96.38 78 PRO A N 1
ATOM 578 C CA . PRO A 1 78 ? -10.010 -9.485 12.218 1.00 96.38 78 PRO A CA 1
ATOM 579 C C . PRO A 1 78 ? -10.481 -9.695 10.779 1.00 96.38 78 PRO A C 1
ATOM 581 O O . PRO A 1 78 ? -9.713 -9.572 9.823 1.00 96.38 78 PRO A O 1
ATOM 584 N N . ARG A 1 79 ? -11.761 -10.037 10.599 1.00 96.56 79 ARG A N 1
ATOM 585 C CA . ARG A 1 79 ? -12.328 -10.416 9.289 1.00 96.56 79 ARG A CA 1
ATOM 586 C C . ARG A 1 79 ? -12.096 -9.365 8.203 1.00 96.56 79 ARG A C 1
ATOM 588 O O . ARG A 1 79 ? -11.676 -9.724 7.103 1.00 96.56 79 ARG A O 1
ATOM 595 N N . LYS A 1 80 ? -12.319 -8.081 8.507 1.00 96.00 80 LYS A N 1
ATOM 596 C CA . LYS A 1 80 ? -12.105 -6.974 7.556 1.00 96.00 80 LYS A CA 1
ATOM 597 C C . LYS A 1 80 ? -10.633 -6.831 7.169 1.00 96.00 80 LYS A C 1
ATOM 599 O O . LYS A 1 80 ? -10.326 -6.689 5.988 1.00 96.00 80 LYS A O 1
ATOM 604 N N . TRP A 1 81 ? -9.724 -6.941 8.138 1.00 96.50 81 TRP A N 1
ATOM 605 C CA . TRP A 1 81 ? -8.280 -6.894 7.897 1.00 96.50 81 TRP A CA 1
ATOM 606 C C . TRP A 1 81 ? -7.822 -8.066 7.020 1.00 96.50 81 TRP A C 1
ATOM 608 O O . TRP A 1 81 ? -7.160 -7.859 6.006 1.00 96.50 81 TRP A O 1
ATOM 618 N N . ILE A 1 82 ? -8.257 -9.291 7.339 1.00 96.00 82 ILE A N 1
ATOM 619 C CA . ILE A 1 82 ? -7.965 -10.503 6.555 1.00 96.00 82 ILE A CA 1
ATOM 620 C C . ILE A 1 82 ? -8.504 -10.377 5.126 1.00 96.00 82 ILE A C 1
ATOM 622 O O . ILE A 1 82 ? -7.816 -10.742 4.172 1.00 96.00 82 ILE A O 1
ATOM 626 N N . ALA A 1 83 ? -9.722 -9.859 4.948 1.00 96.44 83 ALA A N 1
ATOM 627 C CA . ALA A 1 83 ? -10.288 -9.624 3.621 1.00 96.44 83 ALA A CA 1
ATOM 628 C C . ALA A 1 83 ? -9.414 -8.663 2.799 1.00 96.44 83 ALA A C 1
ATOM 630 O O . ALA A 1 83 ? -9.170 -8.907 1.615 1.00 96.44 83 ALA A O 1
ATOM 631 N N . ARG A 1 84 ? -8.880 -7.624 3.446 1.00 96.69 84 ARG A N 1
ATOM 632 C CA . ARG A 1 84 ? -7.925 -6.683 2.856 1.00 96.69 84 ARG A CA 1
ATOM 633 C C . ARG A 1 84 ? -6.608 -7.355 2.473 1.00 96.69 84 ARG A C 1
ATOM 635 O O . ARG A 1 84 ? -6.169 -7.181 1.340 1.00 96.69 84 ARG A O 1
ATOM 642 N N . MET A 1 85 ? -6.032 -8.189 3.348 1.00 95.75 85 MET A N 1
ATOM 643 C CA . MET A 1 85 ? -4.822 -8.967 3.029 1.00 95.75 85 MET A CA 1
ATOM 644 C C . MET A 1 85 ? -5.034 -9.837 1.785 1.00 95.75 85 MET A C 1
ATOM 646 O O . MET A 1 85 ? -4.239 -9.817 0.848 1.00 95.75 85 MET A O 1
ATOM 650 N N . LYS A 1 86 ? -6.151 -10.576 1.742 1.00 95.56 86 LYS A N 1
ATOM 651 C CA . LYS A 1 86 ? -6.504 -11.432 0.600 1.00 95.56 86 LYS A CA 1
ATOM 652 C C . LYS A 1 86 ? -6.660 -10.620 -0.681 1.00 95.56 86 LYS A C 1
ATOM 654 O O . LYS A 1 86 ? -6.235 -11.068 -1.744 1.00 95.56 86 LYS A O 1
ATOM 659 N N . ARG A 1 87 ? -7.258 -9.427 -0.593 1.00 95.81 87 ARG A N 1
ATOM 660 C CA . ARG A 1 87 ? -7.388 -8.531 -1.741 1.00 95.81 87 ARG A CA 1
ATOM 661 C C . ARG A 1 87 ? -6.029 -8.040 -2.226 1.00 95.81 87 ARG A C 1
ATOM 663 O O . ARG A 1 87 ? -5.810 -8.096 -3.430 1.00 95.81 87 ARG A O 1
ATOM 670 N N . ALA A 1 88 ? -5.133 -7.654 -1.320 1.00 94.06 88 ALA A N 1
ATOM 671 C CA . ALA A 1 88 ? -3.769 -7.254 -1.652 1.00 94.06 88 ALA A CA 1
ATOM 672 C C . ALA A 1 88 ? -3.016 -8.358 -2.401 1.00 94.06 88 ALA A C 1
ATOM 674 O O . ALA A 1 88 ? -2.518 -8.124 -3.500 1.00 94.06 88 ALA A O 1
ATOM 675 N N . ILE A 1 89 ? -3.027 -9.587 -1.877 1.00 93.31 89 ILE A N 1
ATOM 676 C CA . ILE A 1 89 ? -2.403 -10.743 -2.538 1.00 93.31 89 ILE A CA 1
ATOM 677 C C . ILE A 1 89 ? -2.989 -10.946 -3.941 1.00 93.31 89 ILE A C 1
ATOM 679 O O . ILE A 1 89 ? -2.247 -11.090 -4.913 1.00 93.31 89 ILE A O 1
ATOM 683 N N . ARG A 1 90 ? -4.321 -10.909 -4.063 1.00 93.75 90 ARG A N 1
ATOM 684 C CA . ARG A 1 90 ? -5.026 -11.138 -5.330 1.00 93.75 90 ARG A CA 1
ATOM 685 C C . ARG A 1 90 ? -4.733 -10.072 -6.387 1.00 93.75 90 ARG A C 1
ATOM 687 O O . ARG A 1 90 ? -4.618 -10.416 -7.559 1.00 93.75 90 ARG A O 1
ATOM 694 N N . THR A 1 91 ? -4.672 -8.795 -6.011 1.00 92.62 91 THR A N 1
ATOM 695 C CA . THR A 1 91 ? -4.543 -7.695 -6.982 1.00 92.62 91 THR A CA 1
ATOM 696 C C . THR A 1 91 ? -3.096 -7.338 -7.297 1.00 92.62 91 THR A C 1
ATOM 698 O O . THR A 1 91 ? -2.817 -6.885 -8.404 1.00 92.62 91 THR A O 1
ATOM 701 N N . LEU A 1 92 ? -2.167 -7.576 -6.368 1.00 91.06 92 LEU A N 1
ATOM 702 C CA . LEU A 1 92 ? -0.775 -7.140 -6.501 1.00 91.06 92 LEU A CA 1
ATOM 703 C C . LEU A 1 92 ? 0.194 -8.293 -6.779 1.00 91.06 92 LEU A C 1
ATOM 705 O O . LEU A 1 92 ? 1.187 -8.085 -7.472 1.00 91.06 92 LEU A O 1
ATOM 709 N N . GLY A 1 93 ? -0.085 -9.506 -6.287 1.00 86.88 93 GLY A N 1
ATOM 710 C CA . GLY A 1 93 ? 0.876 -10.615 -6.315 1.00 86.88 93 GLY A CA 1
ATOM 711 C C . GLY A 1 93 ? 1.357 -10.986 -7.721 1.00 86.88 93 GLY A C 1
ATOM 712 O O . GLY A 1 93 ? 2.554 -11.133 -7.951 1.00 86.88 93 GLY A O 1
ATOM 713 N N . TRP A 1 94 ? 0.440 -11.080 -8.687 1.00 85.75 94 TRP A N 1
ATOM 714 C CA . TRP A 1 94 ? 0.801 -11.363 -10.081 1.00 85.75 94 TRP A CA 1
ATOM 715 C C . TRP A 1 94 ? 1.341 -10.118 -10.806 1.00 85.75 94 TRP A C 1
ATOM 717 O O . TRP A 1 94 ? 2.284 -10.219 -11.593 1.00 85.75 94 TRP A O 1
ATOM 727 N N . ARG A 1 95 ? 0.777 -8.933 -10.519 1.00 85.56 95 ARG A N 1
ATOM 728 C CA . ARG A 1 95 ? 1.118 -7.668 -11.189 1.00 85.56 95 ARG A CA 1
ATOM 729 C C . ARG A 1 95 ? 2.546 -7.223 -10.875 1.00 85.56 95 ARG A C 1
ATOM 731 O O . ARG A 1 95 ? 3.216 -6.691 -11.751 1.00 85.56 95 ARG A O 1
ATOM 738 N N . PHE A 1 96 ? 3.057 -7.497 -9.680 1.00 84.00 96 PHE A N 1
ATOM 739 C CA . PHE A 1 96 ? 4.411 -7.103 -9.266 1.00 84.00 96 PHE A CA 1
ATOM 740 C C . PHE A 1 96 ? 5.384 -8.289 -9.171 1.00 84.00 96 PHE A C 1
ATOM 742 O O . PHE A 1 96 ? 6.377 -8.245 -8.453 1.00 84.00 96 PHE A O 1
ATOM 749 N N . SER A 1 97 ? 5.119 -9.360 -9.926 1.00 85.88 97 SER A N 1
ATOM 750 C CA . SER A 1 97 ? 6.020 -10.510 -10.022 1.00 85.88 97 SER A CA 1
ATOM 751 C C . SER A 1 97 ? 7.244 -10.218 -10.898 1.00 85.88 97 SER A C 1
ATOM 753 O O . SER A 1 97 ? 7.114 -9.770 -12.040 1.00 85.88 97 SER A O 1
ATOM 755 N N . ALA A 1 98 ? 8.435 -10.577 -10.406 1.00 86.69 98 ALA A N 1
ATOM 756 C CA . ALA A 1 98 ? 9.671 -10.524 -11.189 1.00 86.69 98 ALA A CA 1
ATOM 757 C C . ALA A 1 98 ? 9.623 -11.449 -12.418 1.00 86.69 98 ALA A C 1
ATOM 759 O O . ALA A 1 98 ? 10.185 -11.116 -13.456 1.00 86.69 98 ALA A O 1
ATOM 760 N N . ALA A 1 99 ? 8.902 -12.573 -12.341 1.00 87.44 99 ALA A N 1
ATOM 761 C CA . ALA A 1 99 ? 8.727 -13.465 -13.486 1.00 87.44 99 ALA A CA 1
ATOM 762 C C . ALA A 1 99 ? 7.953 -12.778 -14.624 1.00 87.44 99 ALA A C 1
ATOM 764 O O . ALA A 1 99 ? 8.338 -12.894 -15.786 1.00 87.44 99 ALA A O 1
ATOM 765 N N . ARG A 1 100 ? 6.905 -12.007 -14.288 1.00 91.56 100 ARG A N 1
ATOM 766 C CA . ARG A 1 100 ? 6.186 -11.173 -15.262 1.00 91.56 100 ARG A CA 1
ATOM 767 C C . ARG A 1 100 ? 7.116 -10.110 -15.844 1.00 91.56 100 ARG A C 1
ATOM 769 O O . ARG A 1 100 ? 7.203 -10.000 -17.058 1.00 91.56 100 ARG A O 1
ATOM 776 N N . MET A 1 101 ? 7.845 -9.384 -14.993 1.00 91.56 101 MET A N 1
ATOM 777 C CA . MET A 1 101 ? 8.788 -8.348 -15.434 1.00 91.56 101 MET A CA 1
ATOM 778 C C . MET A 1 101 ? 9.810 -8.896 -16.441 1.00 91.56 101 MET A C 1
ATOM 780 O O . MET A 1 101 ? 9.995 -8.309 -17.503 1.00 91.56 101 MET A O 1
ATOM 784 N N . VAL A 1 102 ? 10.448 -10.031 -16.138 1.00 92.88 102 VAL A N 1
ATOM 785 C CA . VAL A 1 102 ? 11.424 -10.660 -17.040 1.00 92.88 102 VAL A CA 1
ATOM 786 C C . VAL A 1 102 ? 10.762 -11.085 -18.351 1.00 92.88 102 VAL A C 1
ATOM 788 O O . VAL A 1 102 ? 11.313 -10.810 -19.414 1.00 92.88 102 VAL A O 1
ATOM 791 N N . LYS A 1 103 ? 9.568 -11.693 -18.300 1.00 92.25 103 LYS A N 1
ATOM 792 C CA . LYS A 1 103 ? 8.799 -12.049 -19.503 1.00 92.25 103 LYS A CA 1
ATOM 793 C C . LYS A 1 103 ? 8.529 -10.818 -20.377 1.00 92.25 103 LYS A C 1
ATOM 795 O O . LYS A 1 103 ? 8.781 -10.870 -21.577 1.00 92.25 103 LYS A O 1
ATOM 800 N N . ASP A 1 104 ? 8.076 -9.719 -19.780 1.00 92.06 104 ASP A N 1
ATOM 801 C CA . ASP A 1 104 ? 7.751 -8.485 -20.500 1.00 92.06 104 ASP A CA 1
ATOM 802 C C . ASP A 1 104 ? 8.999 -7.870 -21.157 1.00 92.06 104 ASP A C 1
ATOM 804 O O . ASP A 1 104 ? 8.936 -7.446 -22.310 1.00 92.06 104 ASP A O 1
ATOM 808 N N . TYR A 1 105 ? 10.149 -7.879 -20.472 1.00 92.25 105 TYR A N 1
ATOM 809 C CA . TYR A 1 105 ? 11.426 -7.427 -21.041 1.00 92.25 105 TYR A CA 1
ATOM 810 C C . TYR A 1 105 ? 11.886 -8.303 -22.208 1.00 92.25 105 TYR A C 1
ATOM 812 O O . TYR A 1 105 ? 12.332 -7.794 -23.238 1.00 92.25 105 TYR A O 1
ATOM 820 N N . VAL A 1 106 ? 11.787 -9.624 -22.058 1.00 93.44 106 VAL A N 1
ATOM 821 C CA . VAL A 1 106 ? 12.189 -10.568 -23.105 1.00 93.44 106 VAL A CA 1
ATOM 822 C C . VAL A 1 106 ? 11.337 -10.376 -24.358 1.00 93.44 106 VAL A C 1
ATOM 824 O O . VAL A 1 106 ? 11.889 -10.238 -25.448 1.00 93.44 106 VAL A O 1
ATOM 827 N N . LEU A 1 107 ? 10.013 -10.322 -24.204 1.00 92.00 107 LEU A N 1
ATOM 828 C CA . LEU A 1 107 ? 9.077 -10.255 -25.327 1.00 92.00 107 LEU A CA 1
ATOM 829 C C . LEU A 1 107 ? 9.069 -8.894 -26.027 1.00 92.00 107 LEU A C 1
ATOM 831 O O . LEU A 1 107 ? 9.002 -8.854 -27.251 1.00 92.00 107 LEU A O 1
ATOM 835 N N . ASN A 1 108 ? 9.139 -7.794 -25.273 1.00 91.31 108 ASN A N 1
ATOM 836 C CA . ASN A 1 108 ? 8.908 -6.456 -25.826 1.00 91.31 108 ASN A CA 1
ATOM 837 C C . ASN A 1 108 ? 10.191 -5.666 -26.107 1.00 91.31 108 ASN A C 1
ATOM 839 O O . ASN A 1 108 ? 10.133 -4.671 -26.824 1.00 91.31 108 ASN A O 1
ATOM 843 N N . ALA A 1 109 ? 11.338 -6.080 -25.559 1.00 90.38 109 ALA A N 1
ATOM 844 C CA . ALA A 1 109 ? 12.612 -5.398 -25.780 1.00 90.38 109 ALA A CA 1
ATOM 845 C C . ALA A 1 109 ? 13.663 -6.326 -26.399 1.00 90.38 109 ALA A C 1
ATOM 847 O O . ALA A 1 109 ? 14.125 -6.066 -27.508 1.00 90.38 109 ALA A O 1
ATOM 848 N N . TYR A 1 110 ? 14.026 -7.422 -25.725 1.00 89.19 110 TYR A N 1
ATOM 849 C CA . TYR A 1 110 ? 15.181 -8.228 -26.141 1.00 89.19 110 TYR A CA 1
ATOM 850 C C . TYR A 1 110 ? 14.958 -9.014 -27.438 1.00 89.19 110 TYR A C 1
ATOM 852 O O . TYR A 1 110 ? 15.822 -8.972 -28.312 1.00 89.19 110 TYR A O 1
ATOM 860 N N . ILE A 1 111 ? 13.824 -9.707 -27.594 1.00 91.06 111 ILE A N 1
ATOM 861 C CA . ILE A 1 111 ? 13.517 -10.449 -28.830 1.00 91.06 111 ILE A CA 1
ATOM 862 C C . ILE A 1 111 ? 13.423 -9.501 -30.041 1.00 91.06 111 ILE A C 1
ATOM 864 O O . ILE A 1 111 ? 14.119 -9.761 -31.026 1.00 91.06 111 ILE A O 1
ATOM 868 N N . PRO A 1 112 ? 12.672 -8.379 -29.973 1.00 89.88 112 PRO A N 1
ATOM 869 C CA . PRO A 1 112 ? 12.652 -7.390 -31.049 1.00 89.88 112 PRO A CA 1
ATOM 870 C C . PRO A 1 112 ? 14.036 -6.819 -31.380 1.00 89.88 112 PRO A C 1
ATOM 872 O O . PRO A 1 112 ? 14.400 -6.733 -32.551 1.00 89.88 112 PRO A O 1
ATOM 875 N N . ALA A 1 113 ? 14.839 -6.473 -30.366 1.00 87.56 113 ALA A N 1
ATOM 876 C CA . ALA A 1 113 ? 16.182 -5.924 -30.567 1.00 87.56 113 ALA A CA 1
ATOM 877 C C . ALA A 1 113 ? 17.153 -6.929 -31.209 1.00 87.56 113 ALA A C 1
ATOM 879 O O . ALA A 1 113 ? 18.055 -6.530 -31.942 1.00 87.56 113 ALA A O 1
ATOM 880 N N . ALA A 1 114 ? 16.957 -8.230 -30.978 1.00 88.19 114 ALA A N 1
ATOM 881 C CA . ALA A 1 114 ? 17.736 -9.298 -31.602 1.00 88.19 114 ALA A CA 1
ATOM 882 C C . ALA A 1 114 ? 17.321 -9.600 -33.059 1.00 88.19 114 ALA A C 1
ATOM 884 O O . ALA A 1 114 ? 17.827 -10.550 -33.652 1.00 88.19 114 ALA A O 1
ATOM 885 N N . GLY A 1 115 ? 16.392 -8.830 -33.643 1.00 81.31 115 GLY A N 1
ATOM 886 C CA . GLY A 1 115 ? 15.863 -9.075 -34.988 1.00 81.31 115 GLY A CA 1
ATOM 887 C C . GLY A 1 115 ? 14.836 -10.210 -35.048 1.00 81.31 115 GLY A C 1
ATOM 888 O O . GLY A 1 115 ? 14.391 -10.582 -36.133 1.00 81.31 115 GLY A O 1
ATOM 889 N N . GLY A 1 116 ? 14.432 -10.749 -33.893 1.00 65.94 116 GLY A N 1
ATOM 890 C CA . GLY A 1 116 ? 13.297 -11.651 -33.801 1.00 65.94 116 GLY A CA 1
ATOM 891 C C . GLY A 1 116 ? 12.021 -10.848 -34.009 1.00 65.94 116 GLY A C 1
ATOM 892 O O . GLY A 1 116 ? 11.598 -10.103 -33.128 1.00 65.94 116 GLY A O 1
ATOM 893 N N . THR A 1 117 ? 11.388 -10.984 -35.172 1.00 61.44 117 THR A N 1
ATOM 894 C CA . THR A 1 117 ? 10.015 -10.506 -35.334 1.00 61.44 117 THR A CA 1
ATOM 895 C C . THR A 1 117 ? 9.152 -11.291 -34.352 1.00 61.44 117 THR A C 1
ATOM 897 O O . THR A 1 117 ? 9.148 -12.525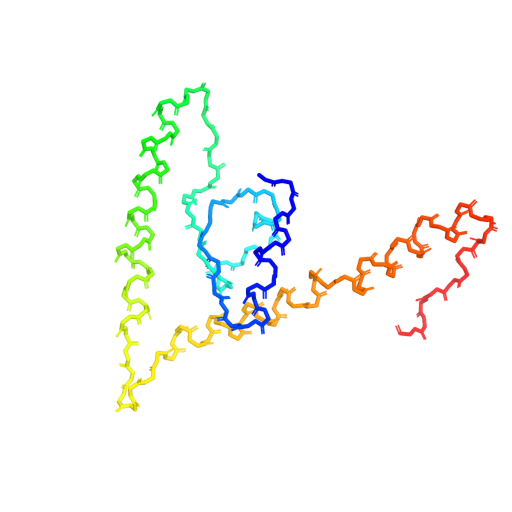 -34.372 1.00 61.44 117 THR A O 1
ATOM 900 N N . SER A 1 118 ? 8.489 -10.588 -33.425 1.00 57.84 118 SER A N 1
ATOM 901 C CA . SER A 1 118 ? 7.611 -11.196 -32.425 1.00 57.84 118 SER A CA 1
ATOM 902 C C . SER A 1 118 ? 6.484 -11.927 -33.152 1.00 57.84 118 SER A C 1
ATOM 904 O O . SER A 1 118 ? 5.468 -11.341 -33.521 1.00 57.84 118 SER A O 1
ATOM 906 N N . SER A 1 119 ? 6.701 -13.202 -33.438 1.00 53.12 119 SER A N 1
ATOM 907 C CA . SER A 1 119 ? 5.736 -14.028 -34.140 1.00 53.12 119 SER A CA 1
ATOM 908 C C . SER A 1 119 ? 4.699 -14.466 -33.113 1.00 53.12 119 SER A C 1
ATOM 910 O O . SER A 1 119 ? 4.962 -15.336 -32.291 1.00 53.12 119 SER A O 1
ATOM 912 N N . ASP A 1 120 ? 3.569 -13.762 -33.125 1.00 54.50 120 ASP A N 1
ATOM 913 C CA . ASP A 1 120 ? 2.263 -14.149 -32.588 1.00 54.50 120 ASP A CA 1
ATOM 914 C C . ASP A 1 120 ? 2.268 -14.924 -31.253 1.00 54.50 120 ASP A C 1
ATOM 916 O O . ASP A 1 120 ? 2.025 -16.127 -31.174 1.00 54.50 120 ASP A O 1
ATOM 920 N N . ALA A 1 121 ? 2.463 -14.197 -30.152 1.00 49.97 121 ALA A N 1
ATOM 921 C CA . ALA A 1 121 ? 2.216 -14.703 -28.800 1.00 49.97 121 ALA A CA 1
ATOM 922 C C . ALA A 1 121 ? 0.721 -14.639 -28.404 1.00 49.97 121 ALA A C 1
ATOM 924 O O . ALA A 1 121 ? 0.393 -14.525 -27.226 1.00 49.97 121 ALA A O 1
ATOM 925 N N . SER A 1 122 ? -0.198 -14.697 -29.374 1.00 44.25 122 SER A N 1
ATOM 926 C CA . SER A 1 122 ? -1.654 -14.618 -29.176 1.00 44.25 122 SER A CA 1
ATOM 927 C C . SER A 1 122 ? -2.314 -15.968 -28.830 1.00 44.25 122 SER A C 1
ATOM 929 O O . SER A 1 122 ? -3.540 -16.071 -28.821 1.00 44.25 122 SER A O 1
ATOM 931 N N . ARG A 1 123 ? -1.531 -17.020 -28.534 1.00 40.56 123 ARG A N 1
ATOM 932 C CA . ARG A 1 123 ? -2.029 -18.402 -28.348 1.00 40.56 123 ARG A CA 1
ATOM 933 C C . ARG A 1 123 ? -1.544 -19.160 -27.098 1.00 40.56 123 ARG A C 1
ATOM 935 O O . ARG A 1 123 ? -1.500 -20.388 -27.131 1.00 40.56 123 ARG A O 1
ATOM 942 N N . PHE A 1 124 ? -1.256 -18.479 -25.989 1.00 39.81 124 PHE A N 1
ATOM 943 C CA . PHE A 1 124 ? -1.129 -19.145 -24.681 1.00 39.81 124 PHE A CA 1
ATOM 944 C C . PHE A 1 124 ? -1.888 -18.407 -23.585 1.00 39.81 124 PHE A C 1
ATOM 946 O O . PHE A 1 124 ? -1.674 -17.181 -23.454 1.00 39.81 124 PHE A O 1
#

Radius of gyration: 19.1 Å; chains: 1; bounding box: 35×44×53 Å

Secondary structure (DSSP, 8-state):
----HHHHHHHHTT---EEES-THHHHH--SSSSEEES-----S-HHHHHHHHHHHHHHIIIIIIHHHHH---TTS--HHHHHHHHHHHHHHTTTT-HHHHHHHHIIIIIHHHTT------TT-

pLDDT: mean 84.73, std 13.68, range [39.81, 97.06]